Protein AF-A0A522DBU6-F1 (afdb_monomer)

Solvent-accessible surface area (backbone atoms only — not comparable to full-atom values): 4899 Å² total; per-residue (Å²): 132,83,83,78,80,83,83,63,90,69,45,73,45,13,53,52,42,11,55,38,71,64,43,95,78,49,55,60,67,59,47,52,53,27,49,71,71,66,26,46,65,70,58,11,30,58,74,47,72,54,54,75,71,56,44,61,70,36,67,69,48,43,76,66,46,56,66,62,78,74,46,88,66,73,82,81,78,76,132

Secondary structure (DSSP, 8-state):
-------S---HHHHHHHHHHTSSS--HHHHHHHHHTT--HHHHHHHTT--HHHHHH-HHHHTTTHHHHH-TTSTTS--

Structure (mmCIF, N/CA/C/O backbone):
data_AF-A0A522DBU6-F1
#
_entry.id   AF-A0A522DBU6-F1
#
loop_
_atom_site.group_PDB
_atom_site.id
_atom_site.type_symbol
_atom_site.label_atom_id
_atom_site.label_alt_id
_atom_site.label_comp_id
_atom_site.label_asym_id
_atom_site.label_entity_id
_atom_site.label_seq_id
_atom_site.pdbx_PDB_ins_code
_atom_site.Cartn_x
_atom_site.Cartn_y
_atom_site.Cartn_z
_atom_site.occupancy
_atom_site.B_iso_or_equiv
_atom_site.auth_seq_id
_atom_site.auth_comp_id
_atom_site.auth_asym_id
_atom_site.auth_atom_id
_atom_site.pdbx_PDB_model_num
ATOM 1 N N . MET A 1 1 ? 26.906 5.271 -9.436 1.00 37.94 1 MET A N 1
ATOM 2 C CA . MET A 1 1 ? 25.496 5.201 -9.875 1.00 37.94 1 MET A CA 1
ATOM 3 C C . MET A 1 1 ? 24.842 4.098 -9.068 1.00 37.94 1 MET A C 1
ATOM 5 O O . MET A 1 1 ? 25.417 3.021 -8.992 1.00 37.94 1 MET A O 1
ATOM 9 N N . GLY A 1 2 ? 23.776 4.440 -8.342 1.00 44.06 2 GLY A N 1
ATOM 10 C CA . GLY A 1 2 ? 23.230 3.654 -7.236 1.00 44.06 2 GLY A CA 1
ATOM 11 C C . GLY A 1 2 ? 22.867 2.225 -7.622 1.00 44.06 2 GLY A C 1
ATOM 12 O O . GLY A 1 2 ? 22.279 1.979 -8.672 1.00 44.06 2 GLY A O 1
ATOM 13 N N . GLN A 1 3 ? 23.261 1.310 -6.747 1.00 41.56 3 GLN A N 1
ATOM 14 C CA . GLN A 1 3 ? 22.940 -0.105 -6.752 1.00 41.56 3 GLN A CA 1
ATOM 15 C C . GLN A 1 3 ? 21.413 -0.254 -6.761 1.00 41.56 3 GLN A C 1
ATOM 17 O O . GLN A 1 3 ? 20.751 -0.039 -5.751 1.00 41.56 3 GLN A O 1
ATOM 22 N N . LEU A 1 4 ? 20.847 -0.533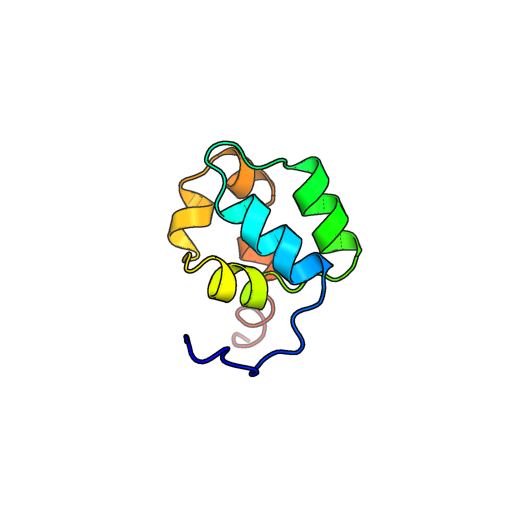 -7.936 1.00 47.97 4 LEU A N 1
ATOM 23 C CA . LEU A 1 4 ? 19.457 -0.953 -8.061 1.00 47.97 4 LEU A CA 1
ATOM 24 C C . LEU A 1 4 ? 19.394 -2.358 -7.474 1.00 47.97 4 LEU A C 1
ATOM 26 O O . LEU A 1 4 ? 19.781 -3.327 -8.129 1.00 47.97 4 LEU A O 1
ATOM 30 N N . ASP A 1 5 ? 18.992 -2.430 -6.213 1.00 46.28 5 ASP A N 1
ATOM 31 C CA . ASP A 1 5 ? 18.708 -3.663 -5.499 1.00 46.28 5 ASP A CA 1
ATOM 32 C C . ASP A 1 5 ? 17.584 -4.403 -6.246 1.00 46.28 5 ASP A C 1
ATOM 34 O O . ASP A 1 5 ? 16.397 -4.129 -6.097 1.00 46.28 5 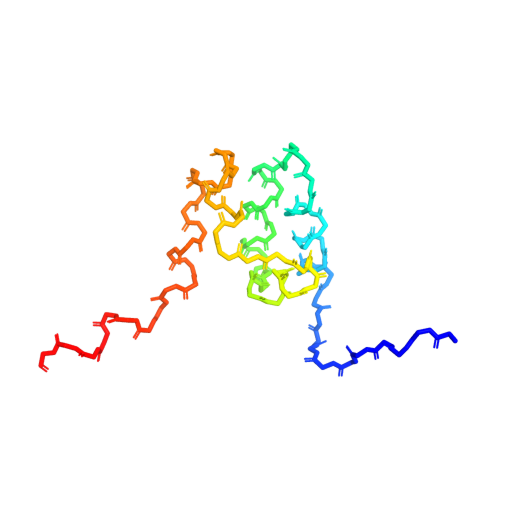ASP A O 1
ATOM 38 N N . ARG A 1 6 ? 17.980 -5.270 -7.184 1.00 50.44 6 ARG A N 1
ATOM 39 C CA . ARG A 1 6 ? 17.110 -6.124 -8.004 1.00 50.44 6 ARG A CA 1
ATOM 40 C C . ARG A 1 6 ? 16.663 -7.338 -7.187 1.00 50.44 6 ARG A C 1
ATOM 42 O O . ARG A 1 6 ? 16.940 -8.471 -7.577 1.00 50.44 6 ARG A O 1
ATOM 49 N N . THR A 1 7 ? 16.020 -7.123 -6.041 1.00 48.22 7 THR A N 1
ATOM 50 C CA . THR A 1 7 ? 15.515 -8.226 -5.203 1.00 48.22 7 THR A CA 1
ATOM 51 C C . THR A 1 7 ? 14.024 -8.129 -4.887 1.00 48.22 7 THR A C 1
ATOM 53 O O . THR A 1 7 ? 13.554 -8.540 -3.836 1.00 48.22 7 THR A O 1
ATOM 56 N N . ALA A 1 8 ? 13.242 -7.673 -5.855 1.00 52.19 8 ALA A N 1
ATOM 57 C CA . ALA A 1 8 ? 11.881 -8.132 -6.090 1.00 52.19 8 ALA A CA 1
ATOM 58 C C . ALA A 1 8 ? 11.567 -7.813 -7.551 1.00 52.19 8 ALA A C 1
ATOM 60 O O . ALA A 1 8 ? 12.039 -6.815 -8.097 1.00 52.19 8 ALA A O 1
ATOM 61 N N . THR A 1 9 ? 10.816 -8.666 -8.231 1.00 58.25 9 THR A N 1
ATOM 62 C CA . THR A 1 9 ? 10.232 -8.315 -9.527 1.00 58.25 9 THR A CA 1
ATOM 63 C C . THR A 1 9 ? 9.115 -7.309 -9.248 1.00 58.25 9 THR A C 1
ATOM 65 O O . THR A 1 9 ? 7.943 -7.665 -9.285 1.00 58.25 9 THR A O 1
ATOM 68 N N . ASP A 1 10 ? 9.470 -6.086 -8.847 1.00 68.25 10 ASP A N 1
ATOM 69 C CA . ASP A 1 10 ? 8.498 -5.058 -8.494 1.00 68.25 10 ASP A CA 1
ATOM 70 C C . ASP A 1 10 ? 7.710 -4.719 -9.757 1.00 68.25 10 ASP A C 1
ATOM 72 O O . ASP A 1 10 ? 8.239 -4.112 -10.696 1.00 68.25 10 ASP A O 1
ATOM 76 N N . THR A 1 11 ? 6.456 -5.170 -9.800 1.00 85.81 11 THR A N 1
ATOM 77 C CA . THR A 1 11 ? 5.543 -4.871 -10.901 1.00 85.81 11 THR A CA 1
ATOM 78 C C . THR A 1 11 ? 5.369 -3.362 -11.029 1.00 85.81 11 THR A C 1
ATOM 80 O O . THR A 1 11 ? 5.609 -2.603 -10.079 1.00 85.81 11 THR A O 1
ATOM 83 N N . TYR A 1 12 ? 4.967 -2.903 -12.214 1.00 88.81 12 TYR A N 1
ATOM 84 C CA . TYR A 1 12 ? 4.707 -1.483 -12.440 1.00 88.81 12 TYR A CA 1
ATOM 85 C C . TYR A 1 12 ? 3.719 -0.947 -11.391 1.00 88.81 12 TYR A C 1
ATOM 87 O O . TYR A 1 12 ? 3.978 0.065 -10.748 1.00 88.81 12 TYR A O 1
ATOM 95 N N . GLU A 1 13 ? 2.682 -1.724 -11.113 1.00 92.06 13 GLU A N 1
ATOM 96 C CA . GLU A 1 13 ? 1.620 -1.468 -10.154 1.00 92.06 13 GLU A CA 1
ATOM 97 C C . GLU A 1 13 ? 2.150 -1.365 -8.716 1.00 92.06 13 GLU A C 1
ATOM 99 O O . GLU A 1 13 ? 1.746 -0.481 -7.965 1.00 92.06 13 GLU A O 1
ATOM 104 N N . THR A 1 14 ? 3.114 -2.208 -8.335 1.00 91.19 14 THR A N 1
ATOM 105 C CA . THR A 1 14 ? 3.781 -2.142 -7.021 1.00 91.19 14 THR A CA 1
ATOM 106 C C . THR A 1 14 ? 4.596 -0.856 -6.867 1.00 91.19 14 THR A C 1
ATOM 108 O O . THR A 1 14 ? 4.591 -0.225 -5.808 1.00 91.19 14 THR A O 1
ATOM 111 N N . ARG A 1 15 ? 5.283 -0.428 -7.932 1.00 90.75 15 ARG A N 1
ATOM 112 C CA . ARG A 1 15 ? 6.061 0.821 -7.939 1.00 90.75 15 ARG A CA 1
ATOM 113 C C . ARG A 1 15 ? 5.159 2.049 -7.920 1.00 90.75 15 ARG A C 1
ATOM 115 O O . ARG A 1 15 ? 5.469 3.013 -7.224 1.00 90.75 15 ARG A O 1
ATOM 122 N N . GLU A 1 16 ? 4.051 2.012 -8.654 1.00 92.75 16 GLU A N 1
ATOM 123 C CA . GLU A 1 16 ? 3.030 3.058 -8.603 1.00 92.75 16 GLU A CA 1
ATOM 124 C C . GLU A 1 16 ? 2.396 3.142 -7.215 1.00 92.75 16 GLU A C 1
ATOM 126 O O . GLU A 1 16 ? 2.243 4.234 -6.673 1.00 92.75 16 GLU A O 1
ATOM 131 N N . LEU A 1 17 ? 2.112 1.994 -6.594 1.00 92.06 17 LEU A N 1
ATOM 132 C CA . LEU A 1 17 ? 1.587 1.944 -5.236 1.00 92.06 17 LEU A CA 1
ATOM 133 C C . LEU A 1 17 ? 2.588 2.554 -4.253 1.00 92.06 17 LEU A C 1
ATOM 135 O O . LEU A 1 17 ? 2.200 3.344 -3.399 1.00 92.06 17 LEU A O 1
ATOM 139 N N . ALA A 1 18 ? 3.881 2.253 -4.396 1.00 92.06 18 ALA A N 1
ATOM 140 C CA . ALA A 1 18 ? 4.922 2.866 -3.578 1.00 92.06 18 ALA A CA 1
ATOM 141 C C . ALA A 1 18 ? 4.922 4.396 -3.711 1.00 92.06 18 ALA A C 1
ATOM 143 O O . ALA A 1 18 ? 4.966 5.101 -2.704 1.00 92.06 18 ALA A O 1
ATOM 144 N N . TRP A 1 19 ? 4.832 4.904 -4.943 1.00 91.56 19 TRP A N 1
ATOM 145 C CA . TRP A 1 19 ? 4.805 6.341 -5.209 1.00 91.56 1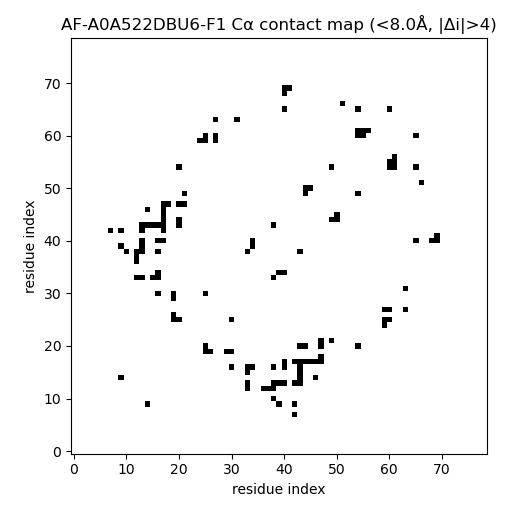9 TRP A CA 1
ATOM 146 C C . TRP A 1 19 ? 3.583 7.027 -4.587 1.00 91.56 19 TRP A C 1
ATOM 148 O O . TRP A 1 19 ? 3.730 8.083 -3.969 1.00 91.56 19 TRP A O 1
ATOM 158 N N . GLU A 1 20 ? 2.403 6.408 -4.688 1.00 91.56 20 GLU A N 1
ATOM 159 C CA . GLU A 1 20 ? 1.170 6.888 -4.056 1.00 91.56 20 GLU A CA 1
ATOM 160 C C . GLU A 1 20 ? 1.307 6.950 -2.533 1.00 91.56 20 GLU A C 1
ATOM 162 O O . GLU A 1 20 ? 0.975 7.959 -1.916 1.00 91.56 20 GLU A O 1
ATOM 167 N N . LEU A 1 21 ? 1.853 5.902 -1.908 1.00 89.50 21 LEU A N 1
ATOM 168 C CA . LEU A 1 21 ? 2.003 5.841 -0.452 1.00 89.50 21 LEU A CA 1
ATOM 169 C C . LEU A 1 21 ? 2.990 6.882 0.110 1.00 89.50 21 LEU A C 1
ATOM 171 O O . LEU A 1 21 ? 2.930 7.186 1.302 1.00 89.50 21 LEU A O 1
ATOM 175 N N . GLN A 1 22 ? 3.880 7.434 -0.722 1.00 89.19 22 GLN A N 1
ATOM 176 C CA . GLN A 1 22 ? 4.784 8.529 -0.348 1.00 89.19 22 GLN A CA 1
ATOM 177 C C . GLN A 1 22 ? 4.132 9.915 -0.436 1.00 89.19 22 GLN A C 1
ATOM 179 O O . GLN A 1 22 ? 4.683 10.880 0.099 1.00 89.19 22 GLN A O 1
ATOM 184 N N . GLN A 1 23 ? 2.977 10.041 -1.096 1.00 87.62 23 GLN A N 1
ATOM 185 C CA . GLN A 1 23 ? 2.294 11.323 -1.225 1.00 87.62 23 GLN A CA 1
ATOM 186 C C . GLN A 1 23 ? 1.725 11.782 0.123 1.00 87.62 23 GLN A C 1
ATOM 188 O O . GLN A 1 23 ? 1.215 10.992 0.919 1.00 87.62 23 GLN A O 1
ATOM 193 N N . GLY A 1 24 ? 1.733 13.096 0.363 1.00 85.38 24 GLY A N 1
ATOM 194 C CA . GLY A 1 24 ? 1.036 13.681 1.518 1.00 85.38 24 GLY A CA 1
ATOM 195 C C . GLY A 1 24 ? -0.487 13.503 1.435 1.00 85.38 24 GLY A C 1
ATOM 196 O O . GLY A 1 24 ? -1.147 13.278 2.449 1.00 85.38 24 GLY A O 1
ATOM 197 N N . HIS A 1 25 ? -1.023 13.530 0.211 1.00 86.50 25 HIS A N 1
ATOM 198 C CA . HIS A 1 25 ? -2.436 13.332 -0.112 1.00 86.50 25 HIS A CA 1
ATOM 199 C C . HIS A 1 25 ? -2.581 12.179 -1.118 1.00 86.50 25 HIS A C 1
ATOM 201 O O . HIS A 1 25 ? -2.761 12.432 -2.306 1.00 86.50 25 HIS A O 1
ATOM 207 N N . PRO A 1 26 ? -2.442 10.924 -0.663 1.00 88.50 26 PRO A N 1
ATOM 208 C CA . PRO A 1 26 ? -2.503 9.761 -1.540 1.00 88.50 26 PRO A CA 1
ATOM 209 C C . PRO A 1 26 ? -3.895 9.601 -2.155 1.00 88.50 26 PRO A C 1
ATOM 211 O O . PRO A 1 26 ? -4.907 9.785 -1.462 1.00 88.50 26 PRO A O 1
ATOM 214 N N . ASP A 1 27 ? -3.961 9.206 -3.428 1.00 91.50 27 ASP A N 1
ATOM 215 C CA . ASP A 1 27 ? -5.227 8.923 -4.087 1.00 91.50 27 ASP A CA 1
ATOM 216 C C . ASP A 1 27 ? -5.715 7.525 -3.694 1.00 91.50 27 ASP A C 1
ATOM 218 O O . ASP A 1 27 ? -5.225 6.469 -4.100 1.00 91.50 27 ASP A O 1
ATOM 222 N N . VAL A 1 28 ? -6.753 7.529 -2.871 1.00 89.19 28 VAL A N 1
ATOM 223 C CA . VAL A 1 28 ? -7.381 6.333 -2.314 1.00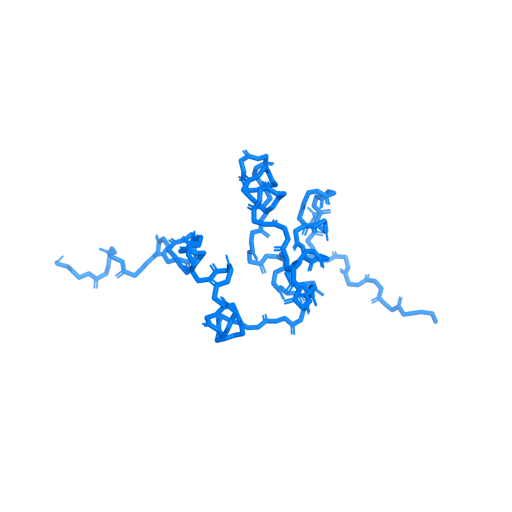 89.19 28 VAL A CA 1
ATOM 224 C C . VAL A 1 28 ? -7.974 5.444 -3.412 1.00 89.19 28 VAL A C 1
ATOM 226 O O . VAL A 1 28 ? -7.969 4.221 -3.266 1.00 89.19 28 VAL A O 1
ATOM 229 N N . GLN A 1 29 ? -8.503 6.028 -4.493 1.00 90.94 29 GLN A N 1
ATOM 230 C CA . GLN A 1 29 ? -9.055 5.265 -5.615 1.00 90.94 29 GLN A CA 1
ATOM 231 C C . GLN A 1 29 ? -7.935 4.598 -6.403 1.00 90.94 29 GLN A C 1
ATOM 233 O O . GLN A 1 29 ? -8.040 3.413 -6.719 1.00 90.94 29 GLN A O 1
ATOM 238 N N . ARG A 1 30 ? -6.836 5.323 -6.645 1.00 90.69 30 ARG A N 1
ATOM 239 C CA . ARG A 1 30 ? -5.664 4.772 -7.331 1.00 90.69 30 ARG A CA 1
ATOM 240 C C . ARG A 1 30 ? -5.032 3.640 -6.529 1.00 90.69 30 ARG A C 1
ATOM 242 O O . ARG A 1 30 ? -4.777 2.580 -7.086 1.00 90.69 30 ARG A O 1
ATOM 249 N N . ILE A 1 31 ? -4.893 3.796 -5.213 1.00 90.69 31 ILE A N 1
ATOM 250 C CA . ILE A 1 31 ? -4.402 2.720 -4.339 1.00 90.69 31 ILE A CA 1
ATOM 251 C C . ILE A 1 31 ? -5.296 1.481 -4.419 1.00 90.69 31 ILE A C 1
ATOM 253 O O . ILE A 1 31 ? -4.786 0.375 -4.571 1.00 90.69 31 ILE A O 1
ATOM 257 N N . LYS A 1 32 ? -6.624 1.641 -4.342 1.00 90.88 32 LYS A N 1
ATOM 258 C CA . LYS A 1 32 ? -7.551 0.505 -4.481 1.00 90.88 32 LYS A CA 1
ATOM 259 C C . LYS A 1 32 ? -7.403 -0.183 -5.832 1.00 90.88 32 LYS A C 1
ATOM 261 O O . LYS A 1 32 ? -7.347 -1.404 -5.863 1.00 90.88 32 LYS A O 1
ATOM 266 N N . PHE A 1 33 ? -7.319 0.591 -6.911 1.00 92.50 33 PHE A N 1
ATOM 267 C CA . PHE A 1 33 ? -7.123 0.064 -8.257 1.00 92.50 33 PHE A CA 1
ATOM 268 C C . PHE A 1 33 ? -5.821 -0.740 -8.364 1.00 92.50 33 PHE A C 1
ATOM 270 O O . PHE A 1 33 ? -5.821 -1.848 -8.886 1.00 92.50 33 PHE A O 1
ATOM 277 N N . LEU A 1 34 ? -4.718 -0.228 -7.819 1.00 92.69 34 LEU A N 1
ATOM 278 C CA . LEU A 1 34 ? -3.430 -0.922 -7.837 1.00 92.69 34 LEU A CA 1
ATOM 279 C C . LEU A 1 34 ? -3.473 -2.220 -7.019 1.00 92.69 34 LEU A C 1
ATOM 281 O O . LEU A 1 34 ? -2.986 -3.250 -7.474 1.00 92.69 34 LEU A O 1
ATOM 285 N N . LEU A 1 35 ? -4.107 -2.196 -5.844 1.00 89.88 35 LEU A N 1
ATOM 286 C CA . LEU A 1 35 ? -4.296 -3.393 -5.017 1.00 89.88 35 LEU A CA 1
ATOM 287 C C . LEU A 1 35 ? -5.190 -4.442 -5.697 1.00 89.88 35 LEU A C 1
ATOM 289 O O . LEU A 1 35 ? -4.922 -5.633 -5.569 1.00 89.88 35 LEU A O 1
ATOM 293 N N . ASP A 1 36 ? -6.217 -4.011 -6.432 1.00 91.31 36 ASP A N 1
ATOM 294 C CA . ASP A 1 36 ? -7.071 -4.887 -7.246 1.00 91.31 36 ASP A CA 1
ATOM 295 C C . ASP A 1 36 ? -6.275 -5.560 -8.380 1.00 91.31 36 ASP A C 1
ATOM 297 O O . ASP A 1 36 ? -6.417 -6.756 -8.621 1.00 91.31 36 ASP A O 1
ATOM 301 N N . ASN A 1 37 ? -5.316 -4.837 -8.973 1.00 90.50 37 ASN A N 1
ATOM 302 C CA . ASN A 1 37 ? -4.358 -5.356 -9.959 1.00 90.50 37 ASN A CA 1
ATOM 303 C C . ASN A 1 37 ? -3.195 -6.154 -9.330 1.00 90.50 37 ASN A C 1
ATOM 305 O O . ASN A 1 37 ? -2.128 -6.292 -9.923 1.00 90.50 37 ASN A O 1
ATOM 309 N N . GLN A 1 38 ? -3.383 -6.696 -8.126 1.00 87.06 38 GLN A N 1
ATOM 310 C CA . GLN A 1 38 ? -2.394 -7.514 -7.418 1.00 87.06 38 GLN A CA 1
ATOM 311 C C . GLN A 1 38 ? -1.057 -6.807 -7.122 1.00 87.06 38 GLN A C 1
ATOM 313 O O . GLN A 1 38 ? -0.020 -7.466 -7.016 1.00 87.06 38 GLN A O 1
ATOM 318 N N . ALA A 1 39 ? -1.054 -5.480 -6.947 1.00 89.69 39 ALA A N 1
ATOM 319 C CA . ALA A 1 39 ? 0.126 -4.777 -6.442 1.00 89.69 39 ALA A CA 1
ATOM 320 C C . ALA A 1 39 ? 0.520 -5.292 -5.047 1.00 89.69 39 ALA A C 1
ATOM 322 O O . ALA A 1 39 ? -0.316 -5.398 -4.142 1.00 89.69 39 ALA A O 1
ATOM 323 N N . ASP A 1 40 ? 1.811 -5.564 -4.846 1.00 89.62 40 ASP A N 1
ATOM 324 C CA . ASP A 1 40 ? 2.312 -6.049 -3.564 1.00 89.62 40 ASP A CA 1
ATOM 325 C C . ASP A 1 40 ? 2.520 -4.869 -2.607 1.00 89.62 40 ASP A C 1
ATOM 327 O O . ASP A 1 40 ? 3.477 -4.099 -2.700 1.00 89.62 40 ASP A O 1
ATOM 331 N N . LEU A 1 41 ? 1.604 -4.723 -1.651 1.00 88.62 41 LEU A N 1
ATOM 332 C CA . LEU A 1 41 ? 1.659 -3.658 -0.652 1.00 88.62 41 LEU A CA 1
ATOM 333 C C . LEU A 1 41 ? 2.948 -3.697 0.188 1.00 88.62 41 LEU A C 1
ATOM 335 O O . LEU A 1 41 ? 3.472 -2.648 0.563 1.00 88.62 41 LEU A O 1
ATOM 339 N N . ARG A 1 42 ? 3.479 -4.885 0.497 1.00 88.56 42 ARG A N 1
ATOM 340 C CA . ARG A 1 42 ? 4.669 -5.027 1.347 1.00 88.56 42 ARG A CA 1
ATOM 341 C C . ARG A 1 42 ? 5.925 -4.601 0.596 1.00 88.56 42 ARG A C 1
ATOM 343 O O . ARG A 1 42 ? 6.774 -3.919 1.175 1.00 88.56 42 ARG A O 1
ATOM 350 N N . ALA A 1 43 ? 6.038 -4.983 -0.670 1.00 88.44 43 ALA A N 1
ATOM 351 C CA . ALA A 1 43 ? 7.085 -4.511 -1.563 1.00 88.44 43 ALA A CA 1
ATOM 352 C C . ALA A 1 43 ? 6.956 -2.999 -1.789 1.00 88.44 43 ALA A C 1
ATOM 354 O O . ALA A 1 43 ? 7.927 -2.274 -1.580 1.00 88.44 43 ALA A O 1
ATOM 355 N N . ALA A 1 44 ? 5.747 -2.495 -2.052 1.00 90.06 44 ALA A N 1
ATOM 356 C CA . ALA A 1 4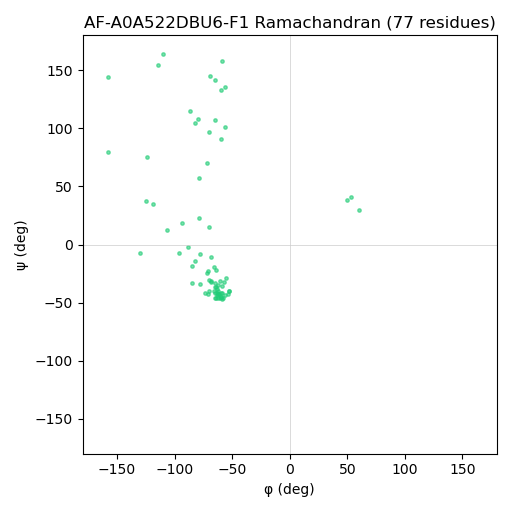4 ? 5.495 -1.066 -2.215 1.00 90.06 44 ALA A CA 1
ATOM 357 C C . ALA A 1 44 ? 5.945 -0.248 -0.993 1.00 90.06 44 ALA A C 1
ATOM 359 O O . ALA A 1 44 ? 6.622 0.766 -1.140 1.00 90.06 44 ALA A O 1
ATOM 360 N N . MET A 1 45 ? 5.655 -0.715 0.226 1.00 89.31 45 MET A N 1
ATOM 361 C CA . MET A 1 45 ? 6.130 -0.071 1.454 1.00 89.31 45 MET A CA 1
ATOM 362 C C . MET A 1 45 ? 7.657 -0.070 1.587 1.00 89.31 45 MET A C 1
ATOM 364 O O . MET A 1 45 ? 8.227 0.917 2.053 1.00 89.31 45 MET A O 1
ATOM 368 N N . ARG A 1 46 ? 8.326 -1.159 1.179 1.00 88.38 46 ARG A N 1
ATOM 369 C CA . ARG A 1 46 ? 9.796 -1.239 1.167 1.00 88.38 46 ARG A CA 1
ATOM 370 C C . ARG A 1 46 ? 10.395 -0.244 0.175 1.00 88.38 46 ARG A C 1
ATOM 372 O O . ARG A 1 46 ? 11.310 0.480 0.553 1.00 88.38 46 ARG A O 1
ATOM 379 N N . ILE A 1 47 ? 9.848 -0.162 -1.040 1.00 88.75 47 ILE A N 1
ATOM 380 C CA . ILE A 1 47 ? 10.274 0.794 -2.078 1.00 88.75 47 ILE A CA 1
ATOM 381 C C . ILE A 1 47 ? 10.054 2.233 -1.602 1.00 88.75 47 ILE A C 1
ATOM 383 O O . ILE A 1 47 ? 10.944 3.073 -1.708 1.00 88.75 47 ILE A O 1
ATOM 387 N N . ALA A 1 48 ? 8.880 2.505 -1.032 1.00 88.25 48 ALA A N 1
ATOM 388 C CA . ALA A 1 48 ? 8.520 3.806 -0.483 1.00 88.25 48 ALA A CA 1
ATOM 389 C C . ALA A 1 48 ? 9.325 4.176 0.777 1.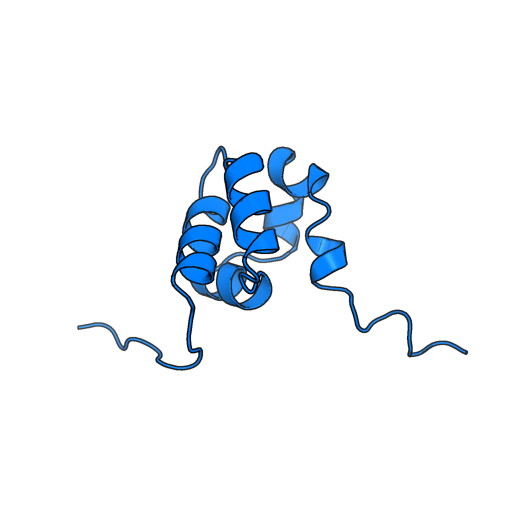00 88.25 48 ALA A C 1
ATOM 391 O O . ALA A 1 48 ? 9.276 5.326 1.218 1.00 88.25 48 ALA A O 1
ATOM 392 N N . ASN A 1 49 ? 10.065 3.220 1.349 1.00 89.56 49 ASN A N 1
ATOM 393 C CA . ASN A 1 49 ? 10.778 3.335 2.617 1.00 89.56 49 ASN A CA 1
ATOM 394 C C . ASN A 1 49 ? 9.872 3.808 3.773 1.00 89.56 49 ASN A C 1
ATOM 396 O O . ASN A 1 49 ? 10.259 4.634 4.601 1.00 89.56 49 ASN A O 1
ATOM 400 N N . ILE A 1 50 ? 8.647 3.283 3.822 1.00 86.94 50 ILE A N 1
ATOM 401 C CA . ILE A 1 50 ? 7.649 3.596 4.852 1.00 86.94 50 ILE A CA 1
ATOM 402 C C . ILE A 1 50 ? 7.347 2.372 5.714 1.00 86.94 50 ILE A C 1
ATOM 404 O O . ILE A 1 50 ? 7.482 1.224 5.293 1.00 86.94 50 ILE A O 1
ATOM 408 N N . GLN A 1 51 ? 6.905 2.619 6.943 1.00 87.12 51 GLN A N 1
ATOM 409 C CA . GLN A 1 51 ? 6.537 1.574 7.894 1.00 87.12 51 GLN A CA 1
ATOM 410 C C . GLN A 1 51 ? 5.021 1.557 8.116 1.00 87.12 51 GLN A C 1
ATOM 412 O O . GLN A 1 51 ? 4.321 2.527 7.830 1.00 87.12 51 GLN A O 1
ATOM 417 N N . MET A 1 52 ? 4.499 0.471 8.697 1.00 84.00 52 MET A N 1
ATOM 418 C CA . MET A 1 52 ? 3.062 0.324 8.989 1.00 84.00 52 MET A CA 1
ATOM 419 C C . MET A 1 52 ? 2.515 1.517 9.792 1.00 84.00 52 MET A C 1
ATOM 421 O O . MET A 1 52 ? 1.436 2.033 9.516 1.00 84.00 52 MET A O 1
ATOM 425 N N . LYS A 1 53 ? 3.297 2.010 10.760 1.00 86.12 53 LYS A N 1
ATOM 426 C CA . LYS A 1 53 ? 2.952 3.186 11.573 1.00 86.12 53 LYS A CA 1
ATOM 427 C C . LYS A 1 53 ? 2.696 4.441 10.734 1.00 86.12 53 LYS A C 1
ATOM 429 O O . LYS A 1 53 ? 1.875 5.260 11.127 1.00 86.12 53 LYS A O 1
ATOM 434 N N . ASP A 1 54 ? 3.380 4.601 9.605 1.00 85.44 54 ASP A N 1
ATOM 435 C CA . ASP A 1 54 ? 3.252 5.779 8.747 1.00 85.44 54 ASP A CA 1
ATOM 436 C C . ASP A 1 54 ? 1.974 5.706 7.902 1.00 85.44 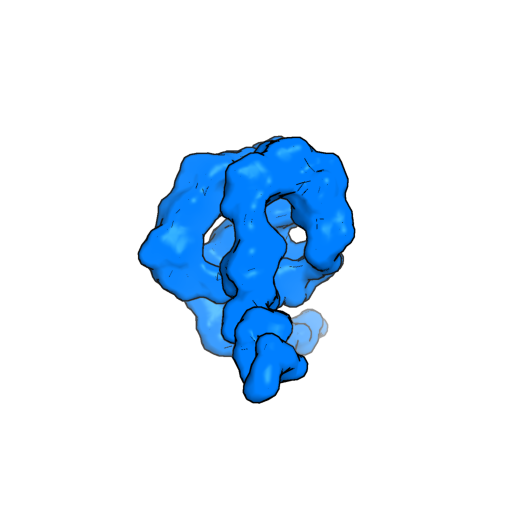54 ASP A C 1
ATOM 438 O O . ASP A 1 54 ? 1.274 6.710 7.778 1.00 85.44 54 ASP A O 1
ATOM 442 N N . LEU A 1 55 ? 1.564 4.501 7.481 1.00 82.94 55 LEU A N 1
ATOM 443 C CA . LEU A 1 55 ? 0.233 4.272 6.901 1.00 82.94 55 LEU A CA 1
ATOM 444 C C . LEU A 1 55 ? -0.880 4.658 7.882 1.00 82.94 55 LEU A C 1
ATOM 446 O O . LEU A 1 55 ? -1.867 5.282 7.503 1.00 82.94 55 LEU A O 1
ATOM 450 N N . LEU A 1 56 ? -0.710 4.320 9.163 1.00 84.00 56 LEU A N 1
ATOM 451 C CA . LEU A 1 56 ? -1.698 4.629 10.195 1.00 84.00 56 LEU A CA 1
ATOM 452 C C . LEU A 1 56 ? -1.754 6.113 10.548 1.00 84.00 56 LEU A C 1
ATOM 454 O O . LEU A 1 56 ? -2.796 6.564 11.025 1.00 84.00 56 LEU A O 1
ATOM 458 N N . LYS A 1 57 ? -0.680 6.878 10.332 1.00 86.12 57 LYS A N 1
ATOM 459 C CA . LYS A 1 57 ? -0.685 8.335 10.535 1.00 86.12 57 LYS A CA 1
ATOM 460 C C . LYS A 1 57 ? -1.527 9.054 9.488 1.00 86.12 57 LYS A C 1
ATOM 462 O O . LYS A 1 57 ? -2.107 10.086 9.809 1.00 86.12 57 LYS A O 1
ATOM 467 N N . ASN A 1 58 ? -1.616 8.515 8.271 1.00 83.44 58 ASN A N 1
ATOM 468 C CA . ASN A 1 58 ? -2.403 9.127 7.211 1.00 83.44 58 ASN A CA 1
ATOM 469 C C . ASN A 1 58 ? -3.873 8.658 7.286 1.00 83.44 58 ASN A C 1
ATOM 471 O O . ASN A 1 58 ? -4.152 7.475 7.066 1.00 83.44 58 ASN A O 1
ATOM 475 N N . PRO A 1 59 ? -4.843 9.549 7.570 1.00 84.38 59 PRO A N 1
ATOM 476 C CA . PRO A 1 59 ? -6.250 9.162 7.673 1.00 84.38 59 PRO A CA 1
ATOM 477 C C . PRO A 1 59 ? -6.804 8.572 6.365 1.00 84.38 59 PRO A C 1
ATOM 479 O O . PRO A 1 59 ? -7.627 7.657 6.415 1.00 84.38 59 PRO A O 1
ATOM 482 N N . HIS A 1 60 ? -6.305 9.020 5.205 1.00 84.88 60 HIS A N 1
ATOM 483 C CA . HIS A 1 60 ? -6.712 8.519 3.887 1.00 84.88 60 HIS A CA 1
ATOM 484 C C . HIS A 1 60 ? -6.259 7.075 3.634 1.00 84.88 60 HIS A C 1
ATOM 486 O O . HIS A 1 60 ? -6.965 6.312 2.976 1.00 84.88 60 HIS A O 1
ATOM 492 N N . LEU A 1 61 ? -5.114 6.678 4.193 1.00 83.69 61 LEU A N 1
ATOM 493 C CA . LEU A 1 61 ? -4.600 5.308 4.107 1.00 83.69 61 LEU A CA 1
ATOM 494 C C . LEU A 1 61 ? -5.205 4.414 5.192 1.00 83.69 61 LEU A C 1
ATOM 496 O O . LEU A 1 61 ? -5.482 3.238 4.958 1.00 83.69 61 LEU A O 1
ATOM 500 N N . ARG A 1 62 ? -5.495 4.975 6.372 1.00 84.94 62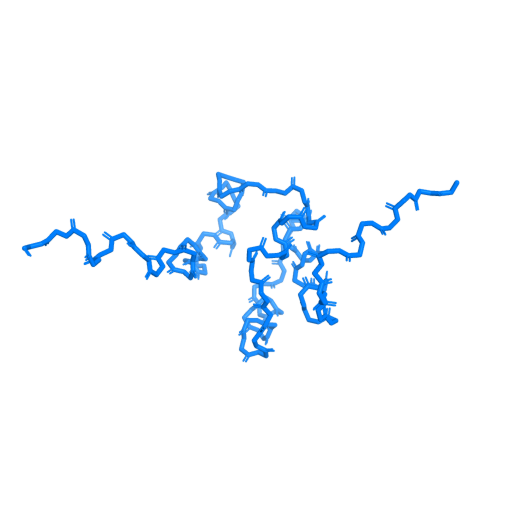 ARG A N 1
ATOM 501 C CA . ARG A 1 62 ? -6.133 4.250 7.477 1.00 84.94 62 ARG A CA 1
ATOM 502 C C . ARG A 1 62 ? -7.509 3.698 7.089 1.00 84.94 62 ARG A C 1
ATOM 504 O O . ARG A 1 62 ? -7.815 2.552 7.413 1.00 84.94 62 ARG A O 1
ATOM 511 N N . GLN A 1 63 ? -8.323 4.467 6.362 1.00 84.31 63 GLN A N 1
ATOM 512 C CA . GLN A 1 63 ? -9.645 4.007 5.900 1.00 84.31 63 GLN A CA 1
ATOM 513 C C . GLN A 1 63 ? -9.580 2.818 4.926 1.00 84.31 63 GLN A C 1
ATOM 515 O O . GLN A 1 63 ? -10.547 2.067 4.819 1.00 84.31 63 GLN A O 1
ATOM 520 N N . LEU A 1 64 ? -8.443 2.611 4.250 1.00 83.88 64 LEU A N 1
ATOM 521 C CA . LEU A 1 64 ? -8.226 1.472 3.355 1.00 83.88 64 LEU A CA 1
ATOM 522 C C . LEU A 1 64 ? -7.922 0.172 4.105 1.00 83.88 64 LEU A C 1
ATOM 524 O O . LEU A 1 64 ? -7.871 -0.884 3.483 1.00 83.88 64 LEU A O 1
ATOM 528 N N . LYS A 1 65 ? -7.725 0.233 5.431 1.00 83.38 65 LYS A N 1
ATOM 529 C CA . LYS A 1 65 ? -7.404 -0.925 6.278 1.00 83.38 65 LYS A CA 1
ATOM 530 C C . LYS A 1 65 ? -6.248 -1.764 5.710 1.00 83.38 65 LYS A C 1
ATOM 532 O O . LYS A 1 65 ? -6.255 -2.984 5.833 1.00 83.38 65 LYS A O 1
ATOM 537 N N . LEU A 1 66 ? -5.239 -1.098 5.134 1.00 82.31 66 LEU A N 1
ATOM 538 C CA . LEU A 1 66 ? -4.062 -1.721 4.512 1.00 82.31 66 LEU A CA 1
ATOM 539 C C . LEU A 1 66 ? -3.314 -2.668 5.466 1.00 82.31 66 LEU A C 1
ATOM 541 O O . LEU A 1 66 ? -2.759 -3.667 5.025 1.00 82.31 66 LEU A O 1
ATOM 545 N N . GLN A 1 67 ? -3.375 -2.407 6.777 1.00 81.50 67 GLN A N 1
ATOM 546 C CA . GLN A 1 67 ? -2.861 -3.313 7.810 1.00 81.50 67 GLN A CA 1
ATOM 547 C C . GLN A 1 67 ? -3.417 -4.739 7.670 1.00 81.50 67 GLN A C 1
ATOM 549 O O . GLN A 1 67 ? -2.660 -5.696 7.747 1.00 81.50 67 GLN A O 1
ATOM 554 N N . ARG A 1 68 ? -4.707 -4.881 7.335 1.00 81.31 68 ARG A N 1
ATOM 555 C CA . ARG A 1 68 ? -5.375 -6.180 7.223 1.00 81.31 68 ARG A CA 1
ATOM 556 C C . ARG A 1 68 ? -4.843 -6.986 6.041 1.00 81.31 68 ARG A C 1
ATOM 558 O O . ARG A 1 68 ? -4.790 -8.206 6.107 1.00 81.31 68 ARG A O 1
ATOM 565 N N . LEU A 1 69 ? -4.424 -6.300 4.978 1.00 78.44 69 LEU A N 1
ATOM 566 C CA . LEU A 1 69 ? -3.792 -6.919 3.810 1.00 78.44 69 LEU A CA 1
ATOM 567 C C . LEU A 1 69 ? -2.379 -7.433 4.130 1.00 78.44 69 LEU A C 1
ATOM 569 O O . LEU A 1 69 ? -1.886 -8.336 3.464 1.00 78.44 69 LEU A O 1
ATOM 573 N N . LEU A 1 70 ? -1.739 -6.877 5.161 1.00 74.81 70 LEU A N 1
ATOM 574 C CA . LEU A 1 70 ? -0.416 -7.272 5.652 1.00 74.81 70 LEU A CA 1
ATOM 575 C C . LEU A 1 70 ? -0.480 -8.254 6.833 1.00 74.81 70 LEU A C 1
ATOM 577 O O . LEU A 1 70 ? 0.552 -8.796 7.226 1.00 74.81 70 LEU A O 1
ATOM 581 N N . GLU A 1 71 ? -1.674 -8.513 7.371 1.00 70.50 71 GLU A N 1
ATOM 582 C CA . GLU A 1 71 ? -1.939 -9.413 8.499 1.00 70.50 71 GLU A CA 1
ATOM 583 C C . GLU A 1 71 ? -2.327 -10.877 8.151 1.00 70.50 71 GLU A C 1
ATOM 585 O O . GLU A 1 71 ? -2.816 -11.556 9.055 1.00 70.50 71 GLU A O 1
ATOM 590 N N . PRO A 1 72 ? -2.108 -11.478 6.956 1.00 57.88 72 PRO A N 1
ATOM 591 C CA . PRO A 1 72 ? -2.648 -12.817 6.672 1.00 57.88 72 PRO A CA 1
ATOM 592 C C . PRO A 1 72 ? -1.993 -13.986 7.450 1.00 57.88 72 PRO A C 1
ATOM 594 O O . PRO A 1 72 ? -2.201 -15.139 7.090 1.00 57.88 72 PRO A O 1
ATOM 597 N N . MET A 1 73 ? -1.220 -13.744 8.518 1.00 48.84 73 MET A N 1
ATOM 598 C CA . MET A 1 73 ? -0.522 -14.797 9.276 1.00 48.84 73 MET A CA 1
ATOM 599 C C . MET A 1 73 ? -0.698 -14.786 10.801 1.00 48.84 73 MET A C 1
ATOM 601 O O . MET A 1 73 ? -0.266 -15.750 11.429 1.00 48.84 73 MET A O 1
ATOM 605 N N . LEU A 1 74 ? -1.331 -13.782 11.425 1.00 51.00 74 LEU A N 1
ATOM 606 C CA . LEU A 1 74 ? -1.451 -13.787 12.895 1.00 51.00 74 LEU A CA 1
ATOM 607 C C . LEU A 1 74 ? -2.658 -14.591 13.422 1.00 51.00 74 LEU A C 1
ATOM 609 O O . LEU A 1 74 ? -2.644 -15.007 14.574 1.00 51.00 74 LEU A O 1
ATOM 613 N N . GLU A 1 75 ? -3.668 -14.874 12.591 1.00 51.50 75 GLU A N 1
ATOM 614 C CA . GLU A 1 75 ? -4.887 -15.585 13.028 1.00 51.50 75 GLU A CA 1
ATOM 615 C C . GLU A 1 75 ? -4.809 -17.127 12.939 1.00 51.50 75 GLU A C 1
ATOM 617 O O . GLU A 1 75 ? -5.743 -17.797 13.361 1.00 51.50 75 GLU A O 1
ATOM 622 N N . ASN A 1 76 ? -3.708 -17.727 12.457 1.00 49.56 76 ASN A N 1
ATOM 623 C CA . ASN A 1 76 ? -3.558 -19.198 12.368 1.00 49.56 76 ASN A CA 1
ATOM 624 C C . ASN A 1 76 ? -2.595 -19.814 13.406 1.00 49.56 76 ASN A C 1
ATOM 626 O O . ASN A 1 76 ? -2.218 -20.975 13.281 1.00 49.56 76 ASN A O 1
ATOM 630 N N . ALA A 1 77 ? -2.184 -19.062 14.431 1.00 52.66 77 ALA A N 1
ATOM 631 C CA . ALA A 1 77 ? -1.287 -19.547 15.490 1.00 52.66 77 ALA A CA 1
ATOM 632 C C . ALA A 1 77 ? -1.931 -19.494 16.887 1.00 52.66 77 ALA A C 1
ATOM 634 O O . ALA A 1 77 ? -1.259 -19.218 17.879 1.00 52.66 77 ALA A O 1
ATOM 635 N N . GLY A 1 78 ? -3.239 -19.733 16.970 1.00 56.56 78 GLY A N 1
ATOM 636 C CA . GLY A 1 78 ? -3.946 -19.763 18.243 1.00 56.56 78 GLY A CA 1
ATOM 637 C C . GLY A 1 78 ? -5.242 -20.550 18.166 1.00 56.56 78 GLY A C 1
ATOM 638 O O . GLY A 1 78 ? -6.295 -19.933 18.049 1.00 56.56 78 GLY A O 1
ATOM 639 N N . LEU A 1 79 ? -5.136 -21.882 18.223 1.00 40.75 79 LEU A N 1
ATOM 640 C CA . LEU A 1 79 ? -6.056 -22.814 18.896 1.00 40.75 79 LEU A CA 1
ATOM 641 C C . LEU A 1 79 ? -5.428 -24.212 18.943 1.00 40.75 79 LEU A C 1
ATOM 643 O O . LEU A 1 79 ? -5.094 -24.745 17.862 1.00 40.75 79 LEU A O 1
#

pLDDT: mean 78.87, std 16.36, range [37.94, 92.75]

Nearest PDB structures (foldseek):
  4lle-assembly1_A  TM=3.947E-01  e=6.858E+00  Pseud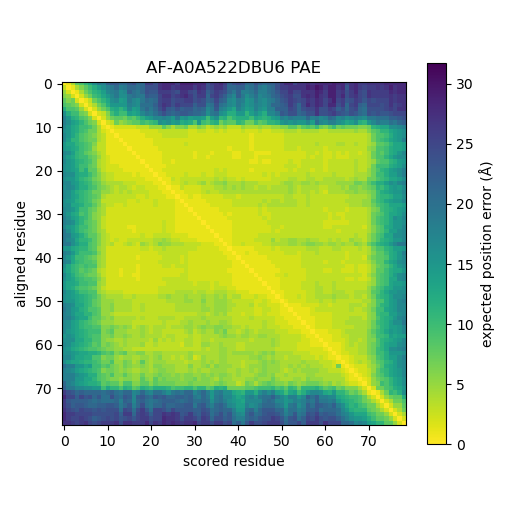omonas aeruginosa PAO1

Mean predicted aligned error: 8.21 Å

Radius of gyration: 13.39 Å; Cα contacts (8 Å, |Δi|>4): 72; chains: 1; bounding box: 35×36×31 Å

Foldseek 3Di:
DDDPPPPDPQDPLLCVLLVQLLDLDRDLVSNVVSVVVVHDPVSSCVNNVHDPVSLCVRPSSVVVVVVVVVPPPPVPPDD

Sequence (79 aa):
MGQLDRTATDTYETRELAWELQQGHPDVQRIKFLLDNQADLRAAMRIANIQMKDLLKNPHLRQLKLQRLLEPMLENAGL